Protein AF-A0A5U3HYS8-F1 (afdb_monomer)

Sequence (90 aa):
MDKIIADYVDKFSSFSDSISETIGSVNEYWIPDESPLIMLFSQIGKSLVAIFSELDCVKKELLFKYIEDGMASDNDELATAIATGLVEAI

Structure (mmCIF, N/CA/C/O backbone):
data_AF-A0A5U3HYS8-F1
#
_entry.id   AF-A0A5U3HYS8-F1
#
loop_
_atom_site.group_PDB
_atom_site.id
_atom_site.type_symbol
_atom_site.label_atom_id
_atom_site.label_alt_id
_atom_site.label_comp_id
_atom_site.label_asym_id
_atom_site.label_entity_id
_atom_site.label_seq_id
_atom_site.pdbx_PDB_ins_code
_atom_site.Cartn_x
_atom_site.Cartn_y
_atom_site.Cartn_z
_atom_site.occupancy
_atom_site.B_iso_or_equiv
_atom_site.auth_seq_id
_atom_site.auth_comp_id
_atom_site.auth_asym_id
_atom_site.auth_atom_id
_atom_site.pdbx_PDB_model_num
ATOM 1 N N . MET A 1 1 ? 7.811 4.740 -11.842 1.00 76.25 1 MET A N 1
ATOM 2 C CA . MET A 1 1 ? 6.540 4.207 -11.280 1.00 76.25 1 MET A CA 1
ATOM 3 C C . MET A 1 1 ? 5.353 4.309 -12.255 1.00 76.25 1 MET A C 1
ATOM 5 O O . MET A 1 1 ? 5.212 5.335 -12.914 1.00 76.25 1 MET A O 1
ATOM 9 N N . ASP A 1 2 ? 4.511 3.266 -12.359 1.00 89.06 2 ASP A N 1
ATOM 10 C CA . ASP A 1 2 ? 3.246 3.276 -13.130 1.00 89.06 2 ASP A CA 1
ATOM 11 C C . ASP A 1 2 ? 2.237 4.301 -12.573 1.00 89.06 2 ASP A C 1
ATOM 13 O O . ASP A 1 2 ? 2.203 4.553 -11.367 1.00 89.06 2 ASP A O 1
ATOM 17 N N . LYS A 1 3 ? 1.399 4.894 -13.438 1.00 90.44 3 LYS A N 1
ATOM 18 C CA . LYS A 1 3 ? 0.456 5.950 -13.033 1.00 90.44 3 LYS A CA 1
ATOM 19 C C . LYS A 1 3 ? -0.568 5.462 -12.006 1.00 90.44 3 LYS A C 1
ATOM 21 O O . LYS A 1 3 ? -0.854 6.187 -11.062 1.00 90.44 3 LYS A O 1
ATOM 26 N N . ILE A 1 4 ? -1.102 4.251 -12.171 1.00 91.94 4 ILE A N 1
ATOM 27 C CA . ILE A 1 4 ? -2.103 3.696 -11.249 1.00 91.94 4 ILE A CA 1
ATOM 28 C C . ILE A 1 4 ? -1.488 3.538 -9.857 1.00 91.94 4 ILE A C 1
ATOM 30 O O . ILE A 1 4 ? -2.144 3.809 -8.854 1.00 91.94 4 ILE A O 1
ATOM 34 N N . ILE A 1 5 ? -0.216 3.140 -9.803 1.00 94.31 5 ILE A N 1
ATOM 35 C CA . ILE A 1 5 ? 0.531 2.952 -8.559 1.00 94.31 5 ILE A CA 1
ATOM 36 C C . ILE A 1 5 ? 0.819 4.300 -7.898 1.00 94.31 5 ILE A C 1
ATOM 38 O O . ILE A 1 5 ? 0.583 4.440 -6.701 1.00 94.31 5 ILE A O 1
ATOM 42 N N . ALA A 1 6 ? 1.248 5.304 -8.668 1.00 93.81 6 ALA A N 1
ATOM 43 C CA . ALA A 1 6 ? 1.448 6.662 -8.163 1.00 93.81 6 ALA A CA 1
ATOM 44 C C . ALA A 1 6 ? 0.148 7.248 -7.584 1.00 93.81 6 ALA A C 1
ATOM 46 O O . ALA A 1 6 ? 0.135 7.692 -6.437 1.00 93.81 6 ALA A O 1
ATOM 47 N N . ASP A 1 7 ? -0.967 7.129 -8.315 1.00 94.00 7 ASP A N 1
ATOM 48 C CA . ASP A 1 7 ? -2.290 7.559 -7.847 1.00 94.00 7 ASP A CA 1
ATOM 49 C C . ASP A 1 7 ? -2.691 6.822 -6.546 1.00 94.00 7 ASP A C 1
ATOM 51 O O . ASP A 1 7 ? -3.376 7.377 -5.685 1.00 94.00 7 ASP A O 1
ATOM 55 N N . TYR A 1 8 ? -2.261 5.566 -6.375 1.00 94.00 8 TYR A N 1
ATOM 56 C CA . TYR A 1 8 ? -2.501 4.785 -5.158 1.00 94.00 8 TYR A CA 1
ATOM 57 C C . TYR A 1 8 ? -1.666 5.258 -3.967 1.00 94.00 8 TYR A C 1
ATOM 59 O O . TYR A 1 8 ? -2.181 5.375 -2.854 1.00 94.00 8 TYR A O 1
ATOM 67 N N . VAL A 1 9 ? -0.386 5.551 -4.194 1.00 95.00 9 VAL A N 1
ATOM 68 C CA . VAL A 1 9 ? 0.512 6.115 -3.178 1.00 95.00 9 VAL A CA 1
ATOM 69 C C . VAL A 1 9 ? -0.009 7.480 -2.718 1.00 95.00 9 VAL A C 1
ATOM 71 O O . VAL A 1 9 ? -0.047 7.742 -1.516 1.00 95.00 9 VAL A O 1
ATOM 74 N N . ASP A 1 10 ? -0.522 8.301 -3.635 1.00 94.38 10 ASP A N 1
ATOM 75 C CA . ASP A 1 10 ? -1.114 9.605 -3.319 1.00 94.38 10 ASP A CA 1
ATOM 76 C C . ASP A 1 10 ? -2.378 9.496 -2.450 1.00 94.38 10 ASP A C 1
ATOM 78 O O . ASP A 1 10 ? -2.585 10.320 -1.550 1.00 94.38 10 ASP A O 1
ATOM 82 N N . LYS A 1 11 ? -3.205 8.456 -2.647 1.00 93.75 11 LYS A N 1
ATOM 83 C CA . LYS A 1 11 ? -4.352 8.173 -1.760 1.00 93.75 11 LYS A CA 1
ATOM 84 C C . LYS A 1 11 ? -3.903 7.907 -0.324 1.00 93.75 11 LYS A C 1
ATOM 86 O O . LYS A 1 11 ? -4.526 8.423 0.603 1.00 93.75 11 LYS A O 1
ATOM 91 N N . PHE A 1 12 ? -2.841 7.121 -0.136 1.00 93.62 12 PHE A N 1
ATOM 92 C CA . PHE A 1 12 ? -2.288 6.822 1.190 1.00 93.62 12 PHE A CA 1
ATOM 93 C C . PHE A 1 12 ? -1.587 8.031 1.811 1.00 93.62 12 PHE A C 1
ATOM 95 O O . PHE A 1 12 ? -1.776 8.298 2.995 1.00 93.62 12 PHE A O 1
ATOM 102 N N . SER A 1 13 ? -0.853 8.803 1.010 1.00 94.19 13 SER A N 1
ATOM 103 C CA . SER A 1 13 ? -0.247 10.066 1.438 1.00 94.19 13 SER A C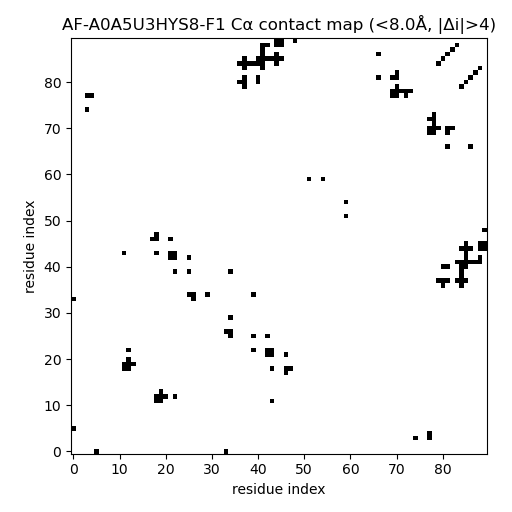A 1
ATOM 104 C C . SER A 1 13 ? -1.305 11.052 1.953 1.00 94.19 13 SER A C 1
ATOM 106 O O . SER A 1 13 ? -1.184 11.601 3.044 1.00 94.19 13 SER A O 1
ATOM 108 N N . SER A 1 14 ? -2.424 11.181 1.233 1.00 93.69 14 SER A N 1
ATOM 109 C CA . SER A 1 14 ? -3.541 12.057 1.616 1.00 93.69 14 SER A CA 1
ATOM 110 C C . SER A 1 14 ? -4.356 11.545 2.814 1.00 93.69 14 SER A C 1
ATOM 112 O O . SER A 1 14 ? -5.184 12.279 3.353 1.00 93.69 14 SER A O 1
ATOM 114 N N . PHE A 1 15 ? -4.176 10.284 3.218 1.00 92.75 15 PHE A N 1
ATOM 115 C CA . PHE A 1 15 ? -4.931 9.678 4.316 1.00 92.75 15 PHE A CA 1
ATOM 116 C C . PHE A 1 15 ? -4.420 10.128 5.694 1.00 92.75 15 PHE A C 1
ATOM 118 O O . PHE A 1 15 ? -5.212 10.266 6.630 1.00 92.75 15 PHE A O 1
ATOM 125 N N . SER A 1 16 ? -3.107 10.345 5.831 1.00 92.62 16 SER A N 1
ATOM 126 C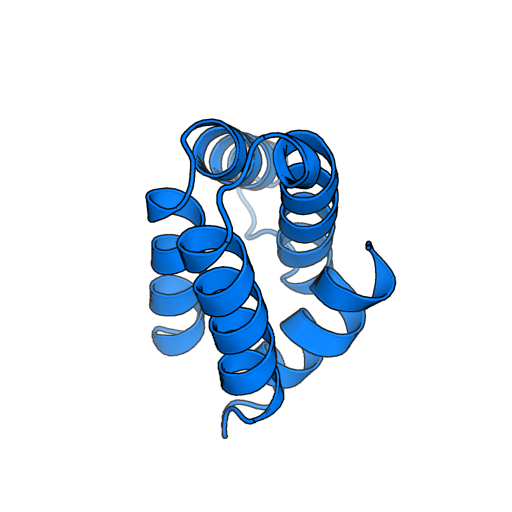 CA . SER A 1 16 ? -2.466 10.748 7.085 1.00 92.62 16 SER A CA 1
ATOM 127 C C . SER A 1 16 ? -1.096 11.378 6.841 1.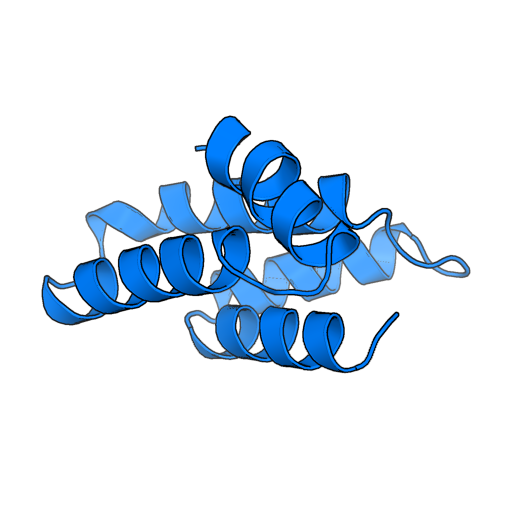00 92.62 16 SER A C 1
ATOM 129 O O . SER A 1 16 ? -0.279 10.816 6.111 1.00 92.62 16 SER A O 1
ATOM 131 N N . ASP A 1 17 ? -0.805 12.467 7.558 1.00 94.00 17 ASP A N 1
ATOM 132 C CA . ASP A 1 17 ? 0.508 13.124 7.550 1.00 94.00 17 ASP A CA 1
ATOM 133 C C . ASP A 1 17 ? 1.639 12.142 7.901 1.00 94.00 17 ASP A C 1
ATOM 135 O O . ASP A 1 17 ? 2.678 12.134 7.248 1.00 94.00 17 ASP A O 1
ATOM 139 N N . SER A 1 18 ? 1.409 11.233 8.856 1.00 93.75 18 SER A N 1
ATOM 140 C CA . SER A 1 18 ? 2.395 10.214 9.249 1.00 93.75 18 SER A CA 1
ATOM 141 C C . SER A 1 18 ? 2.732 9.251 8.103 1.00 93.75 18 SER A C 1
ATOM 143 O O . SER A 1 18 ? 3.886 8.847 7.927 1.00 93.75 18 SER A O 1
ATOM 145 N N . ILE A 1 19 ? 1.741 8.898 7.282 1.00 95.50 19 ILE A N 1
ATOM 146 C CA . ILE A 1 19 ? 1.951 8.042 6.110 1.00 95.50 19 ILE A CA 1
ATOM 147 C C . ILE A 1 19 ? 2.669 8.826 5.010 1.00 95.50 19 ILE A C 1
ATOM 149 O O . ILE A 1 19 ? 3.605 8.299 4.413 1.00 95.50 19 ILE A O 1
ATOM 153 N N . SER A 1 20 ? 2.295 10.088 4.786 1.00 97.00 20 SER A N 1
ATOM 154 C CA . SER A 1 20 ? 2.997 10.985 3.858 1.00 97.00 20 SER A CA 1
ATOM 155 C C . SER A 1 20 ? 4.484 11.125 4.216 1.00 97.00 20 SER A C 1
ATOM 157 O O . SER A 1 20 ? 5.350 10.948 3.358 1.00 97.00 20 SER A O 1
ATOM 159 N N . GLU A 1 21 ? 4.808 11.360 5.491 1.00 97.25 21 GLU A N 1
ATOM 160 C CA . GLU A 1 21 ? 6.193 11.420 5.981 1.00 97.25 21 GLU A CA 1
ATOM 161 C C . GLU A 1 21 ? 6.940 10.095 5.782 1.00 97.25 21 GLU A C 1
ATOM 163 O O . GLU A 1 21 ? 8.114 10.087 5.397 1.00 97.25 21 GLU A O 1
ATOM 168 N N . THR A 1 22 ? 6.255 8.966 5.989 1.00 97.06 22 THR A N 1
ATOM 169 C CA . THR A 1 22 ? 6.818 7.629 5.753 1.00 97.06 22 THR A CA 1
ATOM 170 C C . THR A 1 22 ? 7.174 7.437 4.280 1.00 97.06 22 THR A C 1
ATOM 172 O O . THR A 1 22 ? 8.288 7.022 3.967 1.00 97.06 22 THR A O 1
ATOM 175 N N . ILE A 1 23 ? 6.258 7.773 3.367 1.00 96.88 23 ILE A N 1
ATOM 176 C CA . ILE A 1 23 ? 6.476 7.689 1.917 1.00 96.88 23 ILE A CA 1
ATOM 177 C C . ILE A 1 23 ? 7.657 8.578 1.507 1.00 96.88 23 ILE A C 1
ATOM 179 O O . ILE A 1 23 ? 8.539 8.127 0.776 1.00 96.88 23 ILE A O 1
ATOM 183 N N . GLY A 1 24 ? 7.708 9.813 2.016 1.00 96.44 24 GLY A N 1
ATOM 184 C CA . GLY A 1 24 ? 8.815 10.740 1.778 1.00 96.44 24 GLY A CA 1
ATOM 185 C C . GLY A 1 24 ? 10.161 10.169 2.228 1.00 96.44 24 GLY A C 1
ATOM 186 O O . GLY A 1 24 ? 11.105 10.142 1.443 1.00 96.44 24 GLY A O 1
ATOM 187 N N . SER A 1 25 ? 10.221 9.633 3.450 1.00 97.19 25 SER A N 1
ATOM 188 C CA . SER A 1 25 ? 11.439 9.050 4.031 1.00 97.19 25 SER A CA 1
ATOM 189 C C . SER A 1 25 ? 11.924 7.818 3.266 1.00 97.19 25 SER A C 1
ATOM 191 O O . SER A 1 25 ? 13.124 7.645 3.051 1.00 97.19 25 SER A O 1
ATOM 193 N N . VAL A 1 26 ? 10.999 6.952 2.833 1.00 96.75 26 VAL A N 1
ATOM 194 C CA . VAL A 1 26 ? 11.340 5.802 1.989 1.00 96.75 26 VAL A CA 1
ATOM 195 C C . VAL A 1 26 ? 11.911 6.289 0.667 1.00 96.75 26 VAL A C 1
ATOM 197 O O . VAL A 1 26 ? 12.989 5.854 0.285 1.00 96.75 26 VAL A O 1
ATOM 200 N N . ASN A 1 27 ? 11.236 7.210 -0.017 1.00 94.62 27 ASN A N 1
ATOM 201 C CA . ASN A 1 27 ? 11.714 7.707 -1.303 1.00 94.62 27 ASN A C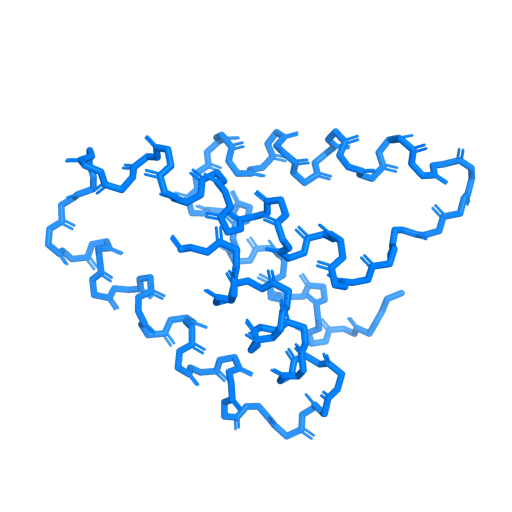A 1
ATOM 202 C C . ASN A 1 27 ? 13.088 8.374 -1.183 1.00 94.62 27 ASN A C 1
ATOM 204 O O . ASN A 1 27 ? 13.952 8.086 -2.001 1.00 94.62 27 ASN A O 1
ATOM 208 N N . GLU A 1 28 ? 13.322 9.184 -0.146 1.00 96.94 28 GLU A N 1
ATOM 209 C CA . GLU A 1 28 ? 14.622 9.817 0.105 1.00 96.94 28 GLU A CA 1
ATOM 210 C C . GLU A 1 28 ? 15.745 8.789 0.302 1.00 96.94 28 GLU A C 1
ATOM 212 O O . GLU A 1 28 ? 16.828 8.954 -0.258 1.00 96.94 28 GLU A O 1
ATOM 217 N N . TYR A 1 29 ? 15.480 7.703 1.035 1.00 96.94 29 TYR A N 1
ATOM 218 C CA . TYR A 1 29 ? 16.459 6.638 1.274 1.00 96.94 29 TYR A CA 1
ATOM 219 C C . TYR A 1 29 ? 16.948 5.964 -0.015 1.00 96.94 29 TYR A C 1
ATOM 221 O O . TYR A 1 29 ? 18.103 5.546 -0.086 1.00 96.94 29 TYR A O 1
ATOM 229 N N . TRP A 1 30 ? 16.078 5.841 -1.019 1.00 96.06 30 TRP A N 1
ATOM 230 C CA . TRP A 1 30 ? 16.399 5.134 -2.258 1.00 96.06 30 TRP A CA 1
ATOM 231 C C . TRP A 1 30 ? 17.049 6.019 -3.326 1.00 96.06 30 TRP A C 1
ATOM 233 O O . TRP A 1 30 ? 17.597 5.474 -4.278 1.00 96.06 30 TRP A O 1
ATOM 243 N N . ILE A 1 31 ? 17.081 7.348 -3.158 1.00 94.75 31 ILE A N 1
ATOM 244 C CA . ILE A 1 31 ? 17.713 8.267 -4.121 1.00 94.75 31 ILE A CA 1
ATOM 245 C C . ILE A 1 31 ? 19.185 7.867 -4.365 1.00 94.75 31 ILE A C 1
ATOM 247 O O . ILE A 1 31 ? 19.945 7.705 -3.405 1.00 94.75 31 ILE A O 1
ATOM 251 N N . PRO A 1 32 ? 19.636 7.772 -5.637 1.00 93.94 32 PRO A N 1
ATOM 252 C CA . PRO A 1 32 ? 18.976 8.241 -6.867 1.00 93.94 32 PRO A CA 1
ATOM 253 C C . PRO A 1 32 ? 18.019 7.243 -7.543 1.00 93.94 32 PRO A C 1
ATOM 255 O O . PRO A 1 32 ? 17.457 7.578 -8.585 1.00 93.94 32 PRO A O 1
ATOM 258 N N . ASP A 1 33 ? 17.846 6.050 -6.984 1.00 94.75 33 ASP A N 1
ATOM 259 C CA . ASP A 1 33 ? 16.994 4.992 -7.521 1.00 94.75 33 ASP A CA 1
ATOM 260 C C . ASP A 1 33 ? 15.537 5.101 -7.017 1.00 94.75 33 ASP A C 1
ATOM 262 O O . ASP A 1 33 ? 15.223 5.829 -6.072 1.00 94.75 33 ASP A O 1
ATOM 266 N N . GLU A 1 34 ? 14.615 4.372 -7.658 1.00 91.31 34 GLU A N 1
ATOM 267 C CA . GLU A 1 34 ? 13.241 4.223 -7.158 1.00 91.31 34 GLU A CA 1
ATOM 268 C C . GLU A 1 34 ? 13.177 3.130 -6.079 1.00 91.31 34 GLU A C 1
ATOM 270 O O . GLU A 1 34 ? 13.832 2.087 -6.174 1.00 91.31 34 GLU A O 1
ATOM 275 N N . SER A 1 35 ? 12.345 3.346 -5.057 1.00 94.19 35 SER A N 1
ATOM 276 C CA . SER A 1 35 ? 12.116 2.340 -4.023 1.00 94.19 35 SER A CA 1
ATOM 277 C C . SER A 1 35 ? 11.400 1.105 -4.596 1.00 94.19 35 SER A C 1
ATOM 279 O O . SER A 1 35 ? 10.458 1.244 -5.382 1.00 94.19 35 SER A O 1
ATOM 281 N N . PRO A 1 36 ? 11.783 -0.125 -4.200 1.00 95.56 36 PRO A N 1
ATOM 282 C CA . PRO A 1 36 ? 11.007 -1.308 -4.544 1.00 95.56 36 PRO A CA 1
ATOM 283 C C . PRO A 1 36 ? 9.590 -1.196 -3.976 1.00 95.56 36 PRO A C 1
ATOM 285 O O . PRO A 1 36 ? 9.420 -0.963 -2.777 1.00 95.56 36 PRO A O 1
ATOM 288 N N . LEU A 1 37 ? 8.567 -1.428 -4.802 1.00 95.38 37 LEU A N 1
ATOM 289 C CA . LEU A 1 37 ? 7.169 -1.236 -4.396 1.00 95.38 37 LEU A CA 1
ATOM 290 C C . LEU A 1 37 ? 6.769 -2.068 -3.177 1.00 95.38 37 LEU A C 1
ATOM 292 O O . LEU A 1 37 ? 6.102 -1.556 -2.284 1.00 95.38 37 LEU A O 1
ATOM 296 N N . ILE A 1 38 ? 7.238 -3.315 -3.087 1.00 96.88 38 ILE A N 1
ATOM 297 C CA . ILE A 1 38 ? 7.009 -4.167 -1.910 1.00 96.88 38 ILE A CA 1
ATOM 298 C C . ILE A 1 38 ? 7.515 -3.488 -0.631 1.00 96.88 38 ILE A C 1
ATOM 300 O O . ILE A 1 38 ? 6.836 -3.506 0.393 1.00 96.88 38 ILE A O 1
ATOM 304 N N . MET A 1 39 ? 8.688 -2.850 -0.689 1.00 96.38 39 MET A N 1
ATOM 305 C CA . MET A 1 39 ? 9.260 -2.140 0.457 1.00 96.38 39 MET A CA 1
ATOM 306 C C . MET A 1 39 ? 8.462 -0.882 0.784 1.00 96.38 39 MET A C 1
ATOM 308 O O . MET A 1 39 ? 8.174 -0.650 1.956 1.00 96.38 39 MET A O 1
ATOM 312 N N . LEU A 1 40 ? 8.064 -0.103 -0.226 1.00 97.12 40 LEU A N 1
ATOM 313 C CA . LEU A 1 40 ? 7.232 1.084 -0.034 1.00 97.12 40 LEU A CA 1
ATOM 314 C C . LEU A 1 40 ? 5.910 0.732 0.661 1.00 97.12 40 LEU A C 1
ATOM 316 O O . LEU A 1 40 ? 5.597 1.284 1.716 1.00 97.12 40 LEU A O 1
ATOM 320 N N . PHE A 1 41 ? 5.173 -0.239 0.124 1.00 97.44 41 PHE A N 1
ATOM 321 C CA . PHE A 1 41 ? 3.890 -0.661 0.680 1.00 97.44 41 PHE A CA 1
ATOM 322 C C . PHE A 1 41 ? 4.024 -1.354 2.044 1.00 97.44 41 PHE A C 1
ATOM 324 O O . PHE A 1 41 ? 3.147 -1.181 2.887 1.00 97.44 41 PHE A O 1
ATOM 331 N N . SER A 1 42 ? 5.149 -2.022 2.325 1.00 97.94 42 SER A N 1
ATOM 332 C CA . SER A 1 42 ? 5.455 -2.543 3.667 1.00 97.94 42 SER A CA 1
ATOM 333 C C . SER A 1 42 ? 5.620 -1.448 4.712 1.00 97.94 42 SER A C 1
ATOM 335 O O . SER A 1 42 ? 5.136 -1.586 5.837 1.00 97.94 42 SER A O 1
ATOM 337 N N . GLN A 1 43 ? 6.266 -0.335 4.362 1.00 97.69 43 GLN A N 1
ATOM 338 C CA . GLN A 1 43 ? 6.375 0.794 5.286 1.00 97.69 43 GLN A CA 1
ATOM 339 C C . GLN A 1 43 ? 5.033 1.511 5.459 1.00 97.69 43 GLN A C 1
ATOM 341 O O . GLN A 1 43 ? 4.677 1.846 6.586 1.00 97.69 43 GLN A O 1
ATOM 346 N N . ILE A 1 44 ? 4.245 1.654 4.387 1.00 96.75 44 ILE A N 1
ATOM 347 C CA . ILE A 1 44 ? 2.869 2.169 4.480 1.00 96.75 44 ILE A CA 1
ATOM 348 C C . ILE A 1 44 ? 2.030 1.297 5.430 1.00 96.75 44 ILE A C 1
ATOM 350 O O . ILE A 1 44 ? 1.376 1.838 6.319 1.00 96.75 44 ILE A O 1
ATOM 354 N N . GLY A 1 45 ? 2.088 -0.035 5.302 1.00 95.94 45 GLY A N 1
ATOM 355 C CA . GLY A 1 45 ? 1.387 -0.978 6.184 1.00 95.94 45 GLY A CA 1
ATOM 356 C C . GLY A 1 45 ? 1.738 -0.790 7.663 1.00 95.94 45 GLY A C 1
ATOM 357 O O . GLY A 1 45 ? 0.851 -0.661 8.507 1.00 95.94 45 GLY A O 1
ATOM 358 N N . LYS A 1 46 ? 3.028 -0.658 7.984 1.00 96.44 46 LYS A N 1
ATOM 359 C CA . LYS A 1 46 ? 3.486 -0.404 9.362 1.00 96.44 46 LYS A CA 1
ATOM 360 C C . LYS A 1 46 ? 2.978 0.928 9.913 1.00 96.44 46 LYS A C 1
ATOM 362 O O . LYS A 1 46 ? 2.525 0.982 11.057 1.00 96.44 46 LYS A O 1
ATOM 367 N N . SER A 1 47 ? 3.017 1.987 9.107 1.00 95.38 47 SER A N 1
ATOM 368 C CA . SER A 1 47 ? 2.514 3.303 9.517 1.00 95.38 47 SER A CA 1
ATOM 369 C C . SER A 1 47 ? 0.997 3.307 9.698 1.00 95.38 47 SER A C 1
ATOM 371 O O . SER A 1 47 ? 0.493 3.951 10.616 1.00 95.38 47 SER A O 1
ATOM 373 N N . LEU A 1 48 ? 0.261 2.525 8.902 1.00 94.50 48 LEU A N 1
ATOM 374 C CA . LEU A 1 48 ? -1.173 2.315 9.094 1.00 94.50 48 LEU A CA 1
ATOM 375 C C . LEU A 1 48 ? -1.486 1.658 10.439 1.00 94.50 48 LEU A C 1
ATOM 377 O O . LEU A 1 48 ? -2.361 2.148 11.151 1.00 94.50 48 LEU A O 1
ATOM 381 N N . VAL A 1 49 ? -0.767 0.595 10.817 1.00 94.44 49 VAL A N 1
ATOM 382 C CA . VAL A 1 49 ? -0.937 -0.058 12.130 1.00 94.44 49 VAL A CA 1
ATOM 383 C C . VAL A 1 49 ? -0.667 0.918 13.270 1.00 94.44 49 VAL A C 1
ATOM 385 O O . VAL A 1 49 ? -1.425 0.943 14.242 1.00 94.44 49 VAL A O 1
ATOM 388 N N . ALA A 1 50 ? 0.368 1.752 13.138 1.00 95.06 50 ALA A N 1
ATOM 389 C CA . ALA A 1 50 ? 0.741 2.723 14.162 1.00 95.06 50 ALA A CA 1
ATOM 390 C C . ALA A 1 50 ? -0.382 3.729 14.468 1.00 95.06 50 ALA A C 1
ATOM 392 O O . ALA A 1 50 ? -0.579 4.077 15.630 1.00 95.06 50 ALA A O 1
ATOM 393 N N . ILE A 1 51 ? -1.147 4.147 13.453 1.00 94.06 51 ILE A N 1
ATOM 394 C CA . ILE A 1 51 ? -2.246 5.114 13.610 1.00 94.06 51 ILE A CA 1
ATOM 395 C C . ILE A 1 51 ? -3.628 4.454 13.749 1.00 94.06 51 ILE A C 1
ATOM 397 O O . ILE A 1 51 ? -4.617 5.138 14.004 1.00 94.06 51 ILE A O 1
ATOM 401 N N . PHE A 1 52 ? -3.740 3.132 13.572 1.00 94.25 52 PHE A N 1
ATOM 402 C CA . PHE A 1 52 ? -5.029 2.445 13.421 1.00 94.25 52 PHE A CA 1
ATOM 403 C C . PHE A 1 52 ? -5.963 2.611 14.628 1.00 94.25 52 PHE A C 1
ATOM 405 O O . PHE A 1 52 ? -7.183 2.725 14.473 1.00 94.25 52 PHE A O 1
ATOM 412 N N . SER A 1 53 ? -5.413 2.627 15.844 1.00 94.38 53 SER A N 1
ATOM 413 C CA . SER A 1 53 ? -6.189 2.798 17.080 1.00 94.38 53 SER A CA 1
ATOM 414 C C . SER A 1 53 ? -6.858 4.175 17.176 1.00 94.38 53 SER A C 1
ATOM 416 O O . SER A 1 53 ? -7.907 4.290 17.808 1.00 94.38 53 SER A O 1
ATOM 418 N N . GLU A 1 54 ? -6.298 5.181 16.503 1.00 94.25 54 GLU A N 1
ATOM 419 C CA . GLU A 1 54 ? -6.743 6.577 16.515 1.00 94.25 54 GLU A CA 1
ATOM 420 C C . GLU A 1 54 ? -7.791 6.876 15.431 1.00 94.25 54 GLU A C 1
ATOM 422 O O . GLU A 1 54 ? -8.463 7.908 15.470 1.00 94.25 54 GLU A O 1
ATOM 427 N N . LEU A 1 55 ? -7.964 5.967 14.465 1.00 94.50 55 LEU A N 1
ATOM 428 C CA . LEU A 1 55 ? -8.932 6.121 13.385 1.00 94.50 55 LEU A CA 1
ATOM 429 C C . LEU A 1 55 ? -10.368 5.869 13.869 1.00 94.50 55 LEU A C 1
ATOM 431 O O . LEU A 1 55 ? -10.665 4.874 14.546 1.00 94.50 55 LEU A O 1
ATOM 435 N N . ASP A 1 56 ? -11.279 6.742 13.438 1.00 95.56 56 ASP A N 1
ATOM 436 C CA . ASP A 1 56 ? -12.717 6.531 13.572 1.00 95.56 56 ASP A CA 1
ATOM 437 C C . ASP A 1 56 ? -13.220 5.389 12.663 1.00 95.56 56 ASP A C 1
ATOM 439 O O . ASP A 1 56 ? -12.501 4.867 11.807 1.00 95.56 56 ASP A O 1
ATOM 443 N N . CYS A 1 57 ? -14.473 4.977 12.872 1.00 96.19 57 CYS A N 1
ATOM 444 C CA . CYS A 1 57 ? -15.081 3.871 12.129 1.00 96.19 57 CYS A CA 1
ATOM 445 C C . CYS A 1 57 ? -15.082 4.112 10.610 1.00 96.19 57 CYS A C 1
ATOM 447 O O . CYS A 1 57 ? -14.780 3.199 9.847 1.00 96.19 57 CYS A O 1
ATOM 449 N N . VAL A 1 58 ? -15.357 5.344 10.174 1.00 95.81 58 VAL A N 1
ATOM 450 C CA . VAL A 1 58 ? -15.459 5.698 8.751 1.00 95.81 58 VAL A CA 1
ATOM 451 C C . VAL A 1 58 ? -14.090 5.619 8.082 1.00 95.81 58 VAL A C 1
ATOM 453 O O . VAL A 1 58 ? -13.958 5.071 6.990 1.00 95.81 58 VAL A O 1
ATOM 456 N N . LYS A 1 59 ? -13.042 6.115 8.745 1.00 93.88 59 LYS A N 1
ATOM 457 C CA . LYS A 1 59 ? -11.664 6.021 8.249 1.00 93.88 59 LYS A CA 1
ATOM 458 C C . LYS A 1 59 ? -11.165 4.582 8.195 1.00 93.88 59 LYS A C 1
ATOM 460 O O . LYS A 1 59 ?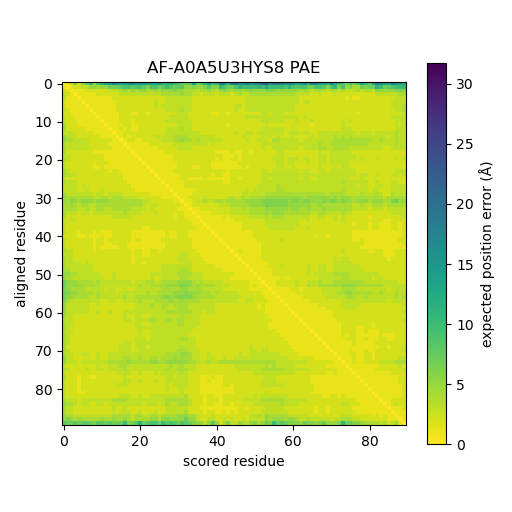 -10.443 4.239 7.264 1.00 93.88 59 LYS A O 1
ATOM 465 N N . LYS A 1 60 ? -11.554 3.737 9.155 1.00 95.44 60 LYS A N 1
ATOM 466 C CA . LYS A 1 60 ? -11.228 2.301 9.137 1.00 95.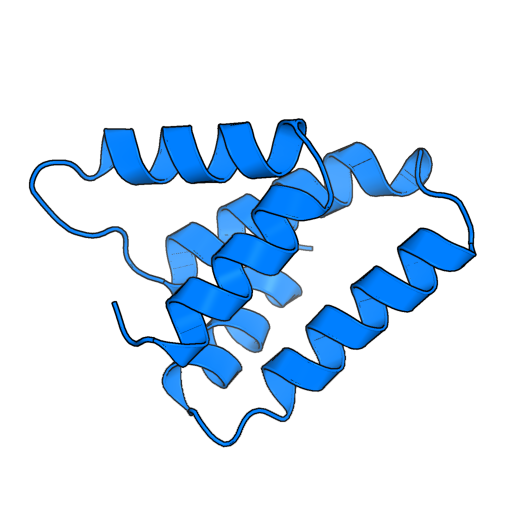44 60 LYS A CA 1
ATOM 467 C C . LYS A 1 60 ? -11.890 1.587 7.963 1.00 95.44 60 LYS A C 1
ATOM 469 O O . LYS A 1 60 ? -11.213 0.858 7.250 1.00 95.44 60 LYS A O 1
ATOM 474 N N . GLU A 1 61 ? -13.175 1.834 7.725 1.00 96.50 61 GLU A N 1
ATOM 475 C CA . GLU A 1 61 ? -13.881 1.288 6.559 1.00 96.50 61 GLU A CA 1
ATOM 476 C C . GLU A 1 61 ? -13.253 1.756 5.242 1.00 96.50 61 GLU A C 1
ATOM 478 O O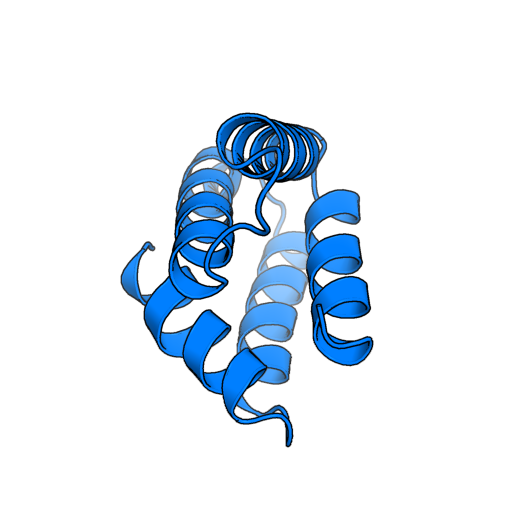 . GLU A 1 61 ? -13.030 0.950 4.341 1.00 96.50 61 GLU A O 1
ATOM 483 N N . LEU A 1 62 ? -12.903 3.043 5.145 1.00 94.19 62 LEU A N 1
ATOM 484 C CA . LEU A 1 62 ? -12.232 3.592 3.968 1.00 94.19 62 LEU A CA 1
ATOM 485 C C . LEU A 1 62 ? -10.864 2.940 3.732 1.00 94.19 62 LEU A C 1
ATOM 487 O O . LEU A 1 62 ? -10.529 2.621 2.594 1.00 94.19 62 LEU A O 1
ATOM 491 N N . LEU A 1 63 ? -10.096 2.712 4.800 1.00 93.69 63 LEU A N 1
ATOM 492 C CA . LEU A 1 63 ? -8.815 2.021 4.723 1.00 93.69 63 LEU A CA 1
ATOM 493 C C . LEU A 1 63 ? -8.977 0.590 4.203 1.00 93.69 63 LEU A C 1
ATOM 495 O O . LEU A 1 63 ? -8.281 0.205 3.267 1.00 93.69 63 LEU A O 1
ATOM 499 N N . PHE A 1 64 ? -9.897 -0.190 4.776 1.00 95.06 64 PHE A N 1
ATOM 500 C CA . PHE A 1 64 ? -10.134 -1.557 4.311 1.00 95.06 64 PHE A CA 1
ATOM 501 C C . PHE A 1 64 ? -10.577 -1.582 2.852 1.00 95.06 64 PHE A C 1
ATOM 503 O O . PHE A 1 64 ? -10.057 -2.380 2.079 1.00 95.06 64 PHE A O 1
ATOM 510 N N . LYS A 1 65 ? -11.419 -0.630 2.442 1.00 95.69 65 LYS A N 1
ATOM 511 C CA . LYS A 1 65 ? -11.793 -0.474 1.039 1.00 95.69 65 LYS A CA 1
ATOM 512 C C . LYS A 1 65 ? -10.588 -0.188 0.137 1.00 95.69 65 LYS A C 1
ATOM 514 O O . LYS A 1 65 ? -10.490 -0.768 -0.936 1.00 95.69 65 LYS A O 1
ATOM 519 N N . TYR A 1 66 ? -9.646 0.658 0.556 1.00 94.75 66 TYR A N 1
ATOM 520 C CA . TYR A 1 66 ? -8.412 0.883 -0.210 1.00 94.75 66 TYR A CA 1
ATOM 521 C C . TYR A 1 66 ? -7.540 -0.372 -0.300 1.00 94.75 66 TYR A C 1
ATOM 523 O O . TYR A 1 66 ? -6.837 -0.556 -1.288 1.00 94.75 66 TYR A O 1
ATOM 531 N N . ILE A 1 67 ? -7.555 -1.248 0.699 1.00 95.25 67 ILE A N 1
ATOM 532 C CA . ILE A 1 67 ? -6.830 -2.520 0.613 1.00 95.25 67 ILE A CA 1
ATOM 533 C C . ILE A 1 67 ? -7.530 -3.445 -0.390 1.00 95.25 67 ILE A C 1
ATOM 535 O O . ILE A 1 67 ? -6.883 -3.956 -1.301 1.00 95.25 67 ILE A O 1
ATOM 539 N N . GLU A 1 68 ? -8.849 -3.600 -0.279 1.00 96.69 68 GLU A N 1
ATOM 540 C CA . GLU A 1 68 ? -9.660 -4.443 -1.166 1.00 96.69 68 GLU A CA 1
ATOM 541 C C . GLU A 1 68 ? -9.576 -3.996 -2.633 1.00 96.69 68 GLU A C 1
ATOM 543 O O . GLU A 1 68 ? -9.264 -4.808 -3.504 1.00 96.69 68 GLU A O 1
ATOM 548 N N . ASP A 1 69 ? -9.772 -2.700 -2.902 1.00 95.81 69 ASP A N 1
ATOM 549 C CA . ASP A 1 69 ? -9.680 -2.116 -4.247 1.00 95.81 69 ASP A CA 1
ATOM 550 C C . ASP A 1 69 ? -8.272 -2.315 -4.846 1.00 95.81 69 ASP A C 1
ATOM 552 O O . ASP A 1 69 ? -8.119 -2.504 -6.052 1.00 95.81 69 ASP A O 1
ATOM 556 N N . GLY A 1 70 ? -7.236 -2.296 -4.001 1.00 95.81 70 GLY A N 1
ATOM 557 C CA . GLY A 1 70 ? -5.845 -2.458 -4.416 1.00 95.81 70 GLY A CA 1
ATOM 558 C C . GLY A 1 70 ? -5.515 -3.906 -4.763 1.00 95.81 70 GLY A C 1
ATOM 559 O O . GLY A 1 70 ? -4.883 -4.164 -5.784 1.00 95.81 70 GLY A O 1
ATOM 560 N N . MET A 1 71 ? -5.995 -4.854 -3.953 1.00 95.62 71 MET A N 1
ATOM 561 C CA . MET A 1 71 ? -5.862 -6.292 -4.213 1.00 95.62 71 MET A CA 1
ATOM 562 C C . MET A 1 71 ? -6.659 -6.747 -5.441 1.00 95.62 71 MET A C 1
ATOM 564 O O . MET A 1 71 ? -6.247 -7.689 -6.112 1.00 95.62 71 MET A O 1
ATOM 568 N N . ALA A 1 72 ? -7.792 -6.102 -5.727 1.00 96.19 72 ALA A N 1
ATOM 569 C CA . ALA A 1 72 ? -8.649 -6.405 -6.874 1.00 96.19 72 ALA A CA 1
ATOM 570 C C . ALA A 1 72 ? -8.269 -5.637 -8.155 1.00 96.19 72 ALA A C 1
ATOM 572 O O . ALA A 1 72 ? -8.985 -5.720 -9.151 1.00 96.19 72 ALA A O 1
ATOM 573 N N . SER A 1 73 ? -7.178 -4.867 -8.131 1.00 95.94 73 SER A N 1
ATOM 574 C CA . SER A 1 73 ? -6.693 -4.105 -9.281 1.00 95.94 73 SER A CA 1
ATOM 575 C C . SER A 1 73 ? -6.289 -5.017 -10.445 1.00 95.94 73 SER A C 1
ATOM 577 O O . SER A 1 73 ? -5.605 -6.016 -10.242 1.00 95.94 73 SER A O 1
ATOM 579 N N . ASP A 1 74 ? -6.604 -4.608 -11.679 1.00 95.31 74 ASP A N 1
ATOM 580 C CA . ASP A 1 74 ? -6.125 -5.265 -12.910 1.00 95.31 74 ASP A CA 1
ATOM 581 C C . ASP A 1 74 ? -4.610 -5.068 -13.149 1.00 95.31 74 ASP A C 1
ATOM 583 O O . ASP A 1 74 ? -4.035 -5.628 -14.082 1.00 95.31 74 ASP A O 1
ATOM 587 N N . ASN A 1 75 ? -3.952 -4.230 -12.341 1.00 96.50 75 ASN A N 1
ATOM 588 C CA . ASN A 1 75 ? -2.501 -4.081 -12.347 1.00 96.50 75 ASN A CA 1
ATOM 589 C C . ASN A 1 75 ? -1.877 -5.099 -11.376 1.00 96.50 75 ASN A C 1
ATOM 591 O O . ASN A 1 75 ? -1.901 -4.887 -10.162 1.00 96.50 75 ASN A O 1
ATOM 595 N N . ASP A 1 76 ? -1.291 -6.168 -11.928 1.00 95.75 76 ASP A N 1
ATOM 596 C CA . ASP A 1 76 ? -0.660 -7.267 -11.175 1.00 95.75 76 ASP A CA 1
ATOM 597 C C . ASP A 1 76 ? 0.422 -6.788 -10.196 1.00 95.75 76 ASP A C 1
ATOM 599 O O . ASP A 1 76 ? 0.571 -7.335 -9.100 1.00 95.75 76 ASP A O 1
ATOM 603 N N . GLU A 1 77 ? 1.184 -5.759 -10.574 1.00 95.88 77 GLU A N 1
ATOM 604 C CA . GLU A 1 77 ? 2.246 -5.195 -9.742 1.00 95.88 77 GLU A CA 1
ATOM 605 C C . GLU A 1 77 ? 1.656 -4.489 -8.515 1.00 95.88 77 GLU A C 1
ATOM 607 O O . GLU A 1 77 ? 2.113 -4.723 -7.394 1.00 95.88 77 GLU A O 1
ATOM 612 N N . LEU A 1 78 ? 0.590 -3.702 -8.700 1.00 96.50 78 LEU A N 1
ATOM 613 C CA . LEU A 1 78 ? -0.149 -3.088 -7.597 1.00 96.50 78 LEU A CA 1
ATOM 614 C C . LEU A 1 78 ? -0.802 -4.149 -6.707 1.00 96.50 78 LEU A C 1
ATOM 616 O O . LEU A 1 78 ? -0.635 -4.097 -5.490 1.00 96.50 78 LEU A O 1
ATOM 620 N N . ALA A 1 79 ? -1.509 -5.116 -7.293 1.00 97.50 79 ALA A N 1
ATOM 621 C CA . ALA A 1 79 ? -2.185 -6.169 -6.540 1.00 97.50 79 ALA A CA 1
ATOM 622 C C . ALA A 1 79 ? -1.189 -6.959 -5.675 1.00 97.50 79 ALA A C 1
ATOM 624 O O . ALA A 1 79 ? -1.429 -7.181 -4.486 1.00 97.50 79 ALA A O 1
ATOM 625 N N . THR A 1 80 ? -0.021 -7.290 -6.236 1.00 97.19 80 THR A N 1
ATOM 626 C CA . THR A 1 80 ? 1.078 -7.944 -5.510 1.00 97.19 80 THR A CA 1
ATOM 627 C C . THR A 1 80 ? 1.651 -7.039 -4.419 1.00 97.19 80 THR A C 1
ATOM 629 O O . THR A 1 80 ? 1.875 -7.490 -3.297 1.00 97.19 80 THR A O 1
ATOM 632 N N . ALA A 1 81 ? 1.872 -5.754 -4.704 1.00 97.19 81 ALA A N 1
ATOM 633 C CA . ALA A 1 81 ? 2.411 -4.819 -3.722 1.00 97.19 81 ALA A CA 1
ATOM 634 C C . ALA A 1 81 ? 1.462 -4.574 -2.545 1.00 97.19 81 ALA A C 1
ATOM 636 O O . ALA A 1 81 ? 1.918 -4.447 -1.410 1.00 97.19 81 ALA A O 1
ATOM 637 N N . ILE A 1 82 ? 0.152 -4.582 -2.777 1.00 97.25 82 ILE A N 1
ATOM 638 C CA . ILE A 1 82 ? -0.835 -4.505 -1.701 1.00 97.25 82 ILE A CA 1
ATOM 639 C C . ILE A 1 82 ? -0.873 -5.819 -0.915 1.00 97.25 82 ILE A C 1
ATOM 641 O O . ILE A 1 82 ? -0.763 -5.786 0.306 1.00 97.25 82 ILE A O 1
ATOM 645 N N . ALA A 1 83 ? -0.979 -6.971 -1.581 1.00 96.75 83 ALA A N 1
ATOM 646 C CA . ALA A 1 83 ? -1.091 -8.260 -0.898 1.00 96.75 83 ALA A CA 1
ATOM 647 C C . ALA A 1 83 ? 0.174 -8.617 -0.094 1.00 96.75 83 ALA A C 1
ATOM 649 O O . ALA A 1 83 ? 0.088 -8.944 1.084 1.00 96.75 83 ALA A O 1
ATOM 650 N N . THR A 1 84 ? 1.350 -8.520 -0.709 1.00 95.94 84 THR A N 1
ATOM 651 C CA . THR A 1 84 ? 2.622 -8.931 -0.094 1.00 95.94 84 THR A CA 1
ATOM 652 C C . THR A 1 84 ? 3.335 -7.775 0.596 1.00 95.94 84 THR A C 1
ATOM 654 O O . THR A 1 84 ? 3.948 -7.953 1.640 1.00 95.94 84 THR A O 1
ATOM 657 N N . GLY A 1 85 ? 3.288 -6.573 0.023 1.00 95.81 85 GLY A N 1
ATOM 658 C CA . GLY A 1 85 ? 3.925 -5.409 0.635 1.00 95.81 85 GLY A CA 1
ATOM 659 C C . GLY A 1 85 ? 3.123 -4.906 1.827 1.00 95.81 85 GLY A C 1
ATOM 660 O O . GLY A 1 85 ? 3.654 -4.843 2.928 1.00 95.81 85 GLY A O 1
ATOM 661 N N . LEU A 1 86 ? 1.853 -4.554 1.618 1.00 96.56 86 LEU A N 1
ATOM 662 C CA . LEU A 1 86 ? 1.032 -3.902 2.640 1.00 96.56 86 LEU A CA 1
ATOM 663 C C . LEU A 1 86 ? 0.404 -4.895 3.622 1.00 96.56 86 LEU A C 1
ATOM 665 O O . LEU A 1 86 ? 0.593 -4.735 4.822 1.00 96.56 86 LEU A O 1
ATOM 669 N N . VAL A 1 87 ? -0.343 -5.896 3.145 1.00 95.50 87 VAL A N 1
ATOM 670 C CA . VAL A 1 87 ? -1.150 -6.763 4.023 1.00 95.50 87 VAL A CA 1
ATOM 671 C C . VAL A 1 87 ? -0.279 -7.667 4.891 1.00 95.50 87 V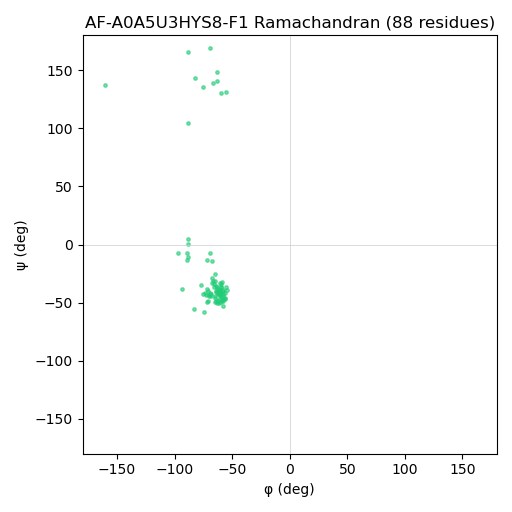AL A C 1
ATOM 673 O O . VAL A 1 87 ? -0.543 -7.770 6.081 1.00 95.50 87 VAL A O 1
ATOM 676 N N . GLU A 1 88 ? 0.790 -8.266 4.359 1.00 94.50 88 GLU A N 1
ATOM 677 C CA . GLU A 1 88 ? 1.712 -9.079 5.177 1.00 94.50 88 GLU A CA 1
ATOM 678 C C . GLU A 1 88 ? 2.515 -8.259 6.205 1.00 94.50 88 GLU A C 1
ATOM 680 O O . GLU A 1 88 ? 3.126 -8.827 7.110 1.00 94.50 88 GLU A O 1
ATOM 685 N N . ALA A 1 89 ? 2.543 -6.930 6.072 1.00 92.12 89 ALA A N 1
ATOM 686 C CA . ALA A 1 89 ? 3.220 -6.042 7.011 1.00 92.12 89 ALA A CA 1
ATOM 687 C C . ALA A 1 89 ? 2.333 -5.584 8.185 1.00 92.12 89 ALA A C 1
ATOM 689 O O . ALA A 1 89 ? 2.855 -4.926 9.091 1.00 92.12 89 ALA A O 1
ATOM 690 N N . ILE A 1 90 ? 1.031 -5.901 8.149 1.00 87.44 90 ILE A N 1
ATOM 691 C CA . ILE A 1 90 ? 0.018 -5.597 9.175 1.00 87.44 90 ILE A CA 1
ATOM 692 C C . ILE A 1 90 ? -0.133 -6.790 10.122 1.00 87.44 90 ILE A C 1
ATOM 694 O O . ILE A 1 90 ? -0.107 -6.553 11.352 1.00 87.44 90 ILE A O 1
#

Solvent-accessible surface area (backbone atoms only — not comparable to full-atom values): 4863 Å² total; per-residue (Å²): 134,58,68,72,53,50,58,50,52,50,54,49,32,74,70,35,70,70,36,31,53,49,53,51,53,52,47,59,70,32,60,97,51,81,60,57,57,43,58,54,29,25,52,47,21,43,45,47,60,74,48,49,86,78,50,54,74,68,57,48,53,52,49,52,48,55,51,53,56,33,50,69,36,93,47,63,68,49,15,46,21,37,50,62,9,19,56,71,44,99

Mean predicted aligned error: 2.51 Å

Nearest PDB structures (foldseek):
  1wa5-assembly1_C  TM=4.917E-01  e=4.216E+00  Saccharomyces cerevisiae
  1z3h-assembly1_A  TM=4.705E-01  e=4.969E+00  Saccharomyces cerevisiae
  7q2z-assembly1_E  TM=4.321E-01  e=9.585E+00  Saccharomyces cerevisiae S288C

Organism: Salmonella enterica (NCBI:txid28901)

Radius of gyration: 12.26 Å; Cα contacts (8 Å, |Δi|>4): 83; chains: 1; bounding box: 34×22×30 Å

pLDDT: mean 94.95, std 2.68, range [76.25, 97.94]

Foldseek 3Di:
DDPVVVVLLVVLLVLDVQLVVQLVVQQVVQPPDGHQLLQNQLSSQVSCVVCVVVDDPVSNVVVVVSLVCQLPDPPPSSVCSSVRRRPVSD

Secondary structure (DSSP, 8-state):
--HHHHHHHHHHHTT-HHHHHHHHHHHHHHTTSPPPHHHHHHHHHHHHHHHHTT--HHHHHHHHHHHH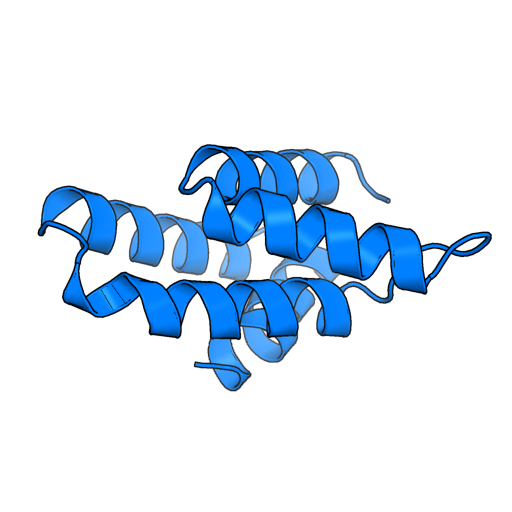HHHT-S-HHHHHIIIIIIGGG-